Protein AF-A0A8S0G1V4-F1 (afdb_monomer)

Mean predicted aligned error: 4.21 Å

Sequence (159 aa):
MNEDEAEALTGESDPLLASDKALDWVDLVLCTAGPIGLYMAGFTEDEAKRKTQHPLLPGAIAEFNQYEFSRAMRHKDCQNPLRVYSHIAPYMGGPEKIMNTNGAGDGALAALLHDITANSYHRSNVPNSSKHKFTWLTYSSLAQVCKYANRVSYQVRPA

pLDDT: mean 92.32, std 10.74, range [52.12, 98.75]

Organism: Escherichia coli (NCBI:txid562)

InterPro domains:
  IPR002173 Carbohydrate/purine kinase, PfkB, conserved site [PS00584] (100-113)
  IPR029056 Ribokinase-like [G3DSA:3.40.1190.20] (1-157)
  IPR029056 Ribokinase-like [SSF53613] (1-155)

Structure (mmCIF, N/CA/C/O backbone):
data_AF-A0A8S0G1V4-F1
#
_entry.id   AF-A0A8S0G1V4-F1
#
loop_
_atom_site.group_PDB
_atom_site.id
_atom_site.type_symbol
_atom_site.label_atom_id
_atom_site.label_alt_id
_atom_site.label_comp_id
_atom_site.label_asym_id
_atom_site.label_entity_id
_atom_site.label_seq_id
_atom_site.pdbx_PDB_ins_code
_atom_site.Cartn_x
_atom_site.Cartn_y
_atom_site.Cartn_z
_atom_site.occupancy
_atom_site.B_iso_or_equiv
_atom_site.auth_seq_id
_atom_site.auth_comp_id
_atom_site.auth_asym_id
_atom_site.auth_atom_id
_atom_site.pdbx_PDB_model_num
ATOM 1 N N . MET A 1 1 ? 6.486 -6.333 -3.379 1.00 92.69 1 MET A N 1
ATOM 2 C CA . MET A 1 1 ? 6.636 -6.978 -4.695 1.00 92.69 1 MET A CA 1
ATOM 3 C C . MET A 1 1 ? 6.843 -5.906 -5.746 1.00 92.69 1 MET A C 1
ATOM 5 O O . MET A 1 1 ? 6.418 -4.773 -5.513 1.00 92.69 1 MET A O 1
ATOM 9 N N . ASN A 1 2 ? 7.514 -6.229 -6.843 1.00 94.44 2 ASN A N 1
ATOM 10 C CA . ASN A 1 2 ? 7.461 -5.427 -8.066 1.00 94.44 2 ASN A CA 1
ATOM 11 C C . ASN A 1 2 ? 6.301 -5.884 -8.973 1.00 94.44 2 ASN A C 1
ATOM 13 O O . ASN A 1 2 ? 5.578 -6.814 -8.620 1.00 94.44 2 ASN A O 1
ATOM 17 N N . GLU A 1 3 ? 6.094 -5.202 -10.095 1.00 94.06 3 GLU A N 1
ATOM 18 C CA . GLU A 1 3 ? 5.023 -5.480 -11.054 1.00 94.06 3 GLU A CA 1
ATOM 19 C C . GLU A 1 3 ? 5.093 -6.898 -11.649 1.00 94.06 3 GLU A C 1
ATOM 21 O O . GLU A 1 3 ? 4.069 -7.575 -11.703 1.00 94.06 3 GLU A O 1
ATOM 26 N N . ASP A 1 4 ? 6.289 -7.385 -11.988 1.00 95.38 4 ASP A N 1
ATOM 27 C CA . ASP A 1 4 ? 6.494 -8.716 -12.575 1.00 95.38 4 ASP A CA 1
ATOM 28 C C . ASP A 1 4 ? 6.192 -9.826 -11.554 1.00 95.38 4 ASP A C 1
ATOM 30 O O . ASP A 1 4 ? 5.546 -10.830 -11.854 1.00 95.38 4 ASP A O 1
ATOM 34 N N . GLU A 1 5 ? 6.638 -9.637 -10.309 1.00 96.75 5 GLU A N 1
ATOM 35 C CA . GLU A 1 5 ? 6.325 -10.518 -9.182 1.00 96.75 5 GLU A CA 1
ATOM 36 C C . GLU A 1 5 ? 4.824 -10.510 -8.873 1.00 96.75 5 GLU A C 1
ATOM 38 O O . GLU A 1 5 ? 4.255 -11.554 -8.548 1.00 96.75 5 GLU A O 1
ATOM 43 N N . ALA A 1 6 ? 4.183 -9.342 -8.964 1.00 97.12 6 ALA A N 1
ATOM 44 C CA . ALA A 1 6 ? 2.756 -9.191 -8.721 1.00 97.12 6 ALA A CA 1
ATOM 45 C C . ALA A 1 6 ? 1.934 -9.916 -9.792 1.00 97.12 6 ALA A C 1
ATOM 47 O O . ALA A 1 6 ? 1.014 -10.658 -9.443 1.00 97.12 6 ALA A O 1
ATOM 48 N N . GLU A 1 7 ? 2.292 -9.773 -11.069 1.00 98.00 7 GLU A N 1
ATOM 49 C CA . GLU A 1 7 ? 1.666 -10.504 -12.172 1.00 98.00 7 GLU A CA 1
ATOM 50 C C . GLU A 1 7 ? 1.890 -12.011 -12.031 1.00 98.00 7 GLU A C 1
ATOM 52 O O . GLU A 1 7 ? 0.937 -12.782 -12.106 1.00 98.00 7 GLU A O 1
ATOM 57 N N . ALA A 1 8 ? 3.114 -12.452 -11.730 1.00 98.19 8 ALA A N 1
ATOM 58 C CA . ALA A 1 8 ? 3.400 -13.871 -11.534 1.00 98.19 8 ALA A CA 1
ATOM 59 C C . ALA A 1 8 ? 2.600 -14.484 -10.368 1.00 98.19 8 ALA A C 1
ATOM 61 O O . ALA A 1 8 ? 2.183 -15.641 -10.442 1.00 98.19 8 ALA A O 1
ATOM 62 N N . LEU A 1 9 ? 2.376 -13.719 -9.293 1.00 97.69 9 LEU A N 1
ATOM 63 C CA . LEU A 1 9 ? 1.622 -14.163 -8.119 1.00 97.69 9 LEU A CA 1
ATOM 64 C C . LEU A 1 9 ? 0.106 -14.170 -8.356 1.00 97.69 9 LEU A C 1
ATOM 66 O O . LEU A 1 9 ? -0.597 -15.059 -7.879 1.00 97.69 9 LEU A O 1
ATOM 70 N N . THR A 1 10 ? -0.409 -13.149 -9.039 1.00 98.19 10 THR A N 1
ATOM 71 C CA . THR A 1 10 ? -1.848 -12.854 -9.088 1.00 98.19 10 THR A CA 1
ATOM 72 C C . THR A 1 10 ? -2.478 -13.202 -10.435 1.00 98.19 10 THR A C 1
ATOM 74 O O . THR A 1 10 ? -3.683 -13.431 -10.498 1.00 98.19 10 THR A O 1
ATOM 77 N N . GLY A 1 11 ? -1.693 -13.273 -11.508 1.00 98.19 11 GLY A N 1
ATOM 78 C CA . GLY A 1 11 ? -2.158 -13.349 -12.894 1.00 98.19 11 GLY A CA 1
ATOM 79 C C . GLY A 1 11 ? -2.682 -12.023 -13.459 1.00 98.19 11 GLY A C 1
ATOM 80 O O . GLY A 1 11 ? -3.205 -12.026 -14.569 1.00 98.19 11 GLY A O 1
ATOM 81 N N . GLU A 1 12 ? -2.583 -10.917 -12.715 1.00 98.19 12 GLU A N 1
ATOM 82 C CA . GLU A 1 12 ? -3.025 -9.587 -13.148 1.00 98.19 12 GLU A CA 1
ATOM 83 C C . GLU A 1 12 ? -1.821 -8.741 -13.576 1.00 98.19 12 GLU A C 1
ATOM 85 O O . GLU A 1 12 ? -0.910 -8.512 -12.783 1.00 98.19 12 GLU A O 1
ATOM 90 N N . SER A 1 13 ? -1.830 -8.230 -14.809 1.00 96.88 13 SER A N 1
ATOM 91 C CA . SER A 1 13 ? -0.747 -7.379 -15.326 1.00 96.88 13 SER A CA 1
ATOM 92 C C . SER A 1 13 ? -0.863 -5.913 -14.885 1.00 96.88 13 SER A C 1
ATOM 94 O O . SER A 1 13 ? 0.105 -5.160 -14.942 1.00 96.88 13 SER A O 1
ATOM 96 N N . ASP A 1 14 ? -2.061 -5.464 -14.492 1.00 97.19 14 ASP A N 1
ATOM 97 C CA . ASP A 1 14 ? -2.262 -4.120 -13.944 1.00 97.19 14 ASP A CA 1
ATOM 98 C C . ASP A 1 14 ? -1.839 -4.103 -12.459 1.00 97.19 14 ASP A C 1
ATOM 100 O O . ASP A 1 14 ? -2.418 -4.847 -11.661 1.00 97.19 14 ASP A O 1
ATOM 104 N N . PRO A 1 15 ? -0.874 -3.258 -12.039 1.00 96.94 15 PRO A N 1
ATOM 105 C CA . PRO A 1 15 ? -0.369 -3.267 -10.664 1.00 96.94 15 PRO A CA 1
ATOM 106 C C . PRO A 1 15 ? -1.424 -2.969 -9.593 1.00 96.94 15 PRO A C 1
ATOM 108 O O . PRO A 1 15 ? -1.284 -3.420 -8.452 1.00 96.94 15 PRO A O 1
ATOM 111 N N . LEU A 1 16 ? -2.472 -2.207 -9.925 1.00 97.69 16 LEU A N 1
ATOM 112 C CA . LEU A 1 16 ? -3.574 -1.919 -9.010 1.00 97.69 16 LEU A CA 1
ATOM 113 C C . LEU A 1 16 ? -4.469 -3.153 -8.847 1.00 97.69 16 LEU A C 1
ATOM 115 O O . LEU A 1 16 ? -4.794 -3.493 -7.710 1.00 97.69 16 LEU A O 1
ATOM 119 N N . LEU A 1 17 ? -4.803 -3.855 -9.937 1.00 98.44 17 LEU A N 1
ATOM 120 C CA . LEU A 1 17 ? -5.549 -5.122 -9.870 1.00 98.44 17 LEU A CA 1
ATOM 121 C C . LEU A 1 17 ? -4.750 -6.225 -9.171 1.00 98.44 17 LEU A C 1
ATOM 123 O O . LEU A 1 17 ? -5.289 -6.933 -8.322 1.00 98.44 17 LEU A O 1
ATOM 127 N N . ALA A 1 18 ? -3.453 -6.332 -9.460 1.00 98.38 18 ALA A N 1
ATOM 128 C CA . ALA A 1 18 ? -2.570 -7.277 -8.789 1.00 98.38 18 ALA A CA 1
ATOM 129 C C . ALA A 1 18 ? -2.496 -6.992 -7.280 1.00 98.38 18 ALA A C 1
ATOM 131 O O . ALA A 1 18 ? -2.578 -7.904 -6.456 1.00 98.38 18 ALA A O 1
ATOM 132 N N . SER A 1 19 ? -2.401 -5.713 -6.899 1.00 98.31 19 SER A N 1
ATOM 133 C CA . SER A 1 19 ? -2.405 -5.306 -5.491 1.00 98.31 19 SER A CA 1
ATOM 134 C C . SER A 1 19 ? -3.741 -5.586 -4.801 1.00 98.31 19 SER A C 1
ATOM 136 O O . SER A 1 19 ? -3.738 -6.011 -3.649 1.00 98.31 19 SER A O 1
ATOM 138 N N . ASP A 1 20 ? -4.867 -5.366 -5.483 1.00 98.56 20 ASP A N 1
ATOM 139 C CA . ASP A 1 20 ? -6.201 -5.693 -4.972 1.00 98.56 20 ASP A CA 1
ATOM 140 C C . ASP A 1 20 ? -6.369 -7.198 -4.741 1.00 98.56 20 ASP A C 1
ATOM 142 O O . ASP A 1 20 ? -6.744 -7.619 -3.648 1.00 98.56 20 ASP A O 1
ATOM 146 N N . LYS A 1 21 ? -6.001 -8.021 -5.726 1.00 98.62 21 LYS A N 1
ATOM 147 C CA . LYS A 1 21 ? -6.051 -9.482 -5.614 1.00 98.62 21 LYS A CA 1
ATOM 148 C C . LYS A 1 21 ? -5.135 -10.009 -4.514 1.00 98.62 21 LYS A C 1
ATOM 150 O O . LYS A 1 21 ? -5.508 -10.913 -3.775 1.00 98.62 21 LYS A O 1
ATOM 155 N N . ALA A 1 22 ? -3.962 -9.401 -4.336 1.00 98.50 22 ALA A N 1
ATOM 156 C CA . ALA A 1 22 ? -3.052 -9.772 -3.260 1.00 98.50 22 ALA A CA 1
ATOM 157 C C . ALA A 1 22 ? -3.652 -9.570 -1.852 1.00 98.50 22 ALA A C 1
ATOM 159 O O . ALA A 1 22 ? -3.267 -10.289 -0.925 1.00 98.50 22 ALA A O 1
ATOM 160 N N . LEU A 1 23 ? -4.626 -8.665 -1.681 1.00 98.50 23 LEU A N 1
ATOM 161 C CA . LEU A 1 23 ? -5.337 -8.490 -0.408 1.00 98.50 23 LEU A CA 1
ATOM 162 C C . LEU A 1 23 ? -6.200 -9.696 -0.005 1.00 98.50 23 LEU A C 1
ATOM 164 O O . LEU A 1 23 ? -6.630 -9.765 1.146 1.00 98.50 23 LEU A O 1
ATOM 168 N N . ASP A 1 24 ? -6.423 -10.665 -0.896 1.00 98.06 24 ASP A N 1
ATOM 169 C CA . ASP A 1 24 ? -7.041 -11.947 -0.530 1.00 98.06 24 ASP A CA 1
ATOM 170 C C . ASP A 1 24 ? -6.131 -12.790 0.385 1.00 98.06 24 ASP A C 1
ATOM 172 O O . ASP A 1 24 ? -6.608 -13.685 1.085 1.00 98.06 24 ASP A O 1
ATOM 176 N N . TRP A 1 25 ? -4.822 -12.502 0.409 1.00 98.06 25 TRP A N 1
ATOM 177 C CA . TRP A 1 25 ? -3.827 -13.258 1.178 1.00 98.06 25 TRP A CA 1
ATOM 178 C C . TRP A 1 25 ? -3.120 -12.441 2.260 1.00 98.06 25 TRP A C 1
ATOM 180 O O . TRP A 1 25 ? -2.617 -13.023 3.224 1.00 98.06 25 TRP A O 1
ATOM 190 N N . VAL A 1 26 ? -3.045 -11.115 2.114 1.00 98.12 26 VAL A N 1
ATOM 191 C CA . VAL A 1 26 ? -2.303 -10.236 3.031 1.00 98.12 26 VAL A CA 1
ATOM 192 C C . VAL A 1 26 ? -3.107 -9.007 3.450 1.00 98.12 26 VAL A C 1
ATOM 194 O O . VAL A 1 26 ? -4.021 -8.570 2.765 1.00 98.12 26 VAL A O 1
ATOM 197 N N . ASP A 1 27 ? -2.723 -8.398 4.572 1.00 98.25 27 ASP A N 1
ATOM 198 C CA . ASP A 1 27 ? -3.407 -7.217 5.122 1.00 98.25 27 ASP A CA 1
ATOM 199 C C . ASP A 1 27 ? -2.956 -5.878 4.498 1.00 98.25 27 ASP A C 1
ATOM 201 O O . ASP A 1 27 ? -3.635 -4.855 4.626 1.00 98.25 27 ASP A O 1
ATOM 205 N N . LEU A 1 28 ? -1.765 -5.854 3.894 1.00 98.44 28 LEU A N 1
ATOM 206 C CA . LEU A 1 28 ? -1.139 -4.653 3.348 1.00 98.44 28 LEU A CA 1
ATOM 207 C C . LEU A 1 28 ? -0.173 -5.02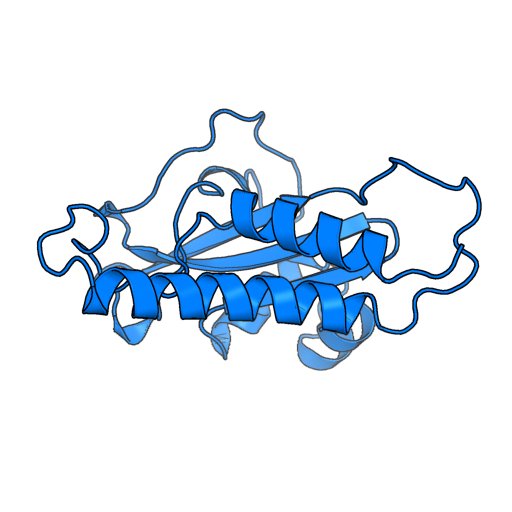6 2.225 1.00 98.44 28 LEU A C 1
ATOM 209 O O . LEU A 1 28 ? 0.676 -5.903 2.384 1.00 98.44 28 LEU A O 1
ATOM 213 N N . VAL A 1 29 ? -0.272 -4.303 1.119 1.00 98.44 29 VAL A N 1
ATOM 214 C CA . VAL A 1 29 ? 0.521 -4.491 -0.090 1.00 98.44 29 VAL A CA 1
ATOM 215 C C . VAL A 1 29 ? 1.340 -3.238 -0.368 1.00 98.44 29 VAL A C 1
ATOM 217 O O . VAL A 1 29 ? 0.844 -2.113 -0.288 1.00 98.44 29 VAL A O 1
ATOM 220 N N . LEU A 1 30 ? 2.600 -3.462 -0.734 1.00 97.81 30 LEU A N 1
ATOM 221 C CA . LEU A 1 30 ? 3.493 -2.485 -1.342 1.00 97.81 30 LEU A CA 1
ATOM 222 C C . LEU A 1 30 ? 3.931 -3.041 -2.701 1.00 97.81 30 LEU A C 1
ATOM 224 O O . LEU A 1 30 ? 4.685 -4.022 -2.750 1.00 97.81 30 LEU A O 1
ATOM 228 N N . CYS A 1 31 ? 3.446 -2.426 -3.778 1.00 97.06 31 CYS A N 1
ATOM 229 C CA . CYS A 1 31 ? 3.792 -2.792 -5.145 1.00 97.06 31 CYS A CA 1
ATOM 230 C C . CYS A 1 31 ? 4.594 -1.661 -5.792 1.00 97.06 31 CYS A C 1
ATOM 232 O O . CYS A 1 31 ? 4.074 -0.568 -6.021 1.00 97.06 31 CYS A O 1
ATOM 234 N N . THR A 1 32 ? 5.871 -1.901 -6.073 1.00 93.44 32 THR A N 1
ATOM 235 C CA . THR A 1 32 ? 6.656 -1.004 -6.930 1.00 93.44 32 THR A CA 1
ATOM 236 C C . THR A 1 32 ? 6.324 -1.314 -8.384 1.00 93.44 32 THR A C 1
ATOM 238 O O . THR A 1 32 ? 6.188 -2.481 -8.715 1.00 93.44 32 THR A O 1
ATOM 241 N N . ALA A 1 33 ? 6.167 -0.293 -9.221 1.00 91.31 33 ALA A N 1
ATOM 242 C CA . ALA A 1 33 ? 5.801 -0.426 -10.629 1.00 91.31 33 ALA A CA 1
ATOM 243 C C . ALA A 1 33 ? 6.709 0.475 -11.479 1.00 91.31 33 ALA A C 1
ATOM 245 O O . ALA A 1 33 ? 6.248 1.470 -12.035 1.00 91.31 33 ALA A O 1
ATOM 246 N N . GLY A 1 34 ? 8.017 0.203 -11.459 1.00 82.81 34 GLY A N 1
ATOM 247 C CA . GLY A 1 34 ? 9.090 0.973 -12.108 1.00 82.81 34 GLY A CA 1
ATOM 248 C C . GLY A 1 34 ? 8.756 2.438 -12.479 1.00 82.81 34 GLY A C 1
ATOM 249 O O . GLY A 1 34 ? 8.762 3.310 -11.600 1.00 82.81 34 GLY A O 1
ATOM 250 N N . PRO A 1 35 ? 8.494 2.742 -13.768 1.00 80.75 35 PRO A N 1
ATOM 251 C CA . PRO A 1 35 ? 8.200 4.091 -14.269 1.00 80.75 35 PRO A CA 1
ATOM 252 C C . PRO A 1 35 ? 6.778 4.597 -13.963 1.00 80.75 35 PRO A C 1
ATOM 254 O O . PRO A 1 35 ? 6.517 5.792 -14.080 1.00 80.75 35 PRO A O 1
ATOM 257 N N . ILE A 1 36 ? 5.856 3.719 -13.569 1.00 87.38 36 ILE A N 1
ATOM 258 C CA . ILE A 1 36 ? 4.493 4.066 -13.139 1.00 87.38 36 ILE A CA 1
ATOM 259 C C . ILE A 1 36 ? 4.506 4.548 -11.681 1.00 87.38 36 ILE A C 1
ATOM 261 O O . ILE A 1 36 ? 3.665 5.353 -11.277 1.00 87.38 36 ILE A O 1
ATOM 265 N N . GLY A 1 37 ? 5.502 4.126 -10.901 1.00 91.06 37 GLY A N 1
ATOM 266 C CA . GLY A 1 37 ? 5.735 4.576 -9.536 1.00 91.06 37 GLY A CA 1
ATOM 267 C C . GLY A 1 37 ? 5.452 3.481 -8.524 1.00 91.06 37 GLY A C 1
ATOM 268 O O . GLY A 1 37 ? 6.101 2.438 -8.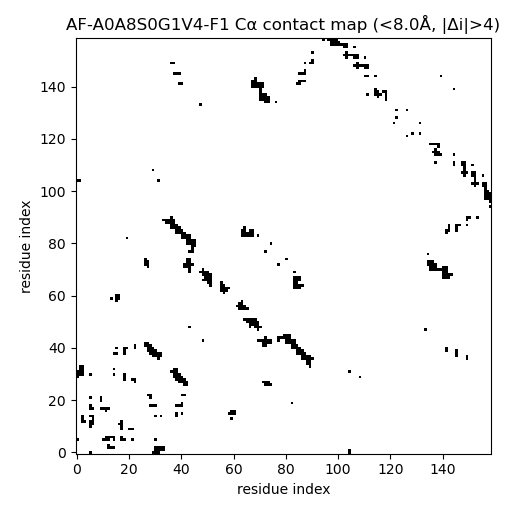542 1.00 91.06 37 GLY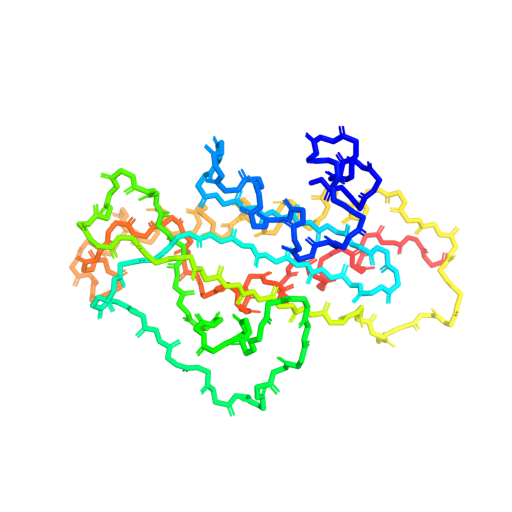 A O 1
ATOM 269 N N . LEU A 1 38 ? 4.546 3.743 -7.586 1.00 93.88 38 LEU A N 1
ATOM 270 C CA . LEU A 1 38 ? 4.299 2.857 -6.454 1.00 93.88 38 LEU A CA 1
ATOM 271 C C . LEU A 1 38 ? 2.816 2.839 -6.097 1.00 93.88 38 LEU A C 1
ATOM 273 O O . LEU A 1 38 ? 2.182 3.891 -6.004 1.00 93.88 38 LEU A O 1
ATOM 277 N N . TYR A 1 39 ? 2.300 1.638 -5.859 1.00 97.19 39 TYR A N 1
ATOM 278 C CA . TYR A 1 39 ? 0.956 1.387 -5.364 1.00 97.19 39 TYR A CA 1
ATOM 279 C C . TYR A 1 39 ? 1.008 0.818 -3.950 1.00 97.19 39 TYR A C 1
ATOM 281 O O . TYR A 1 39 ? 1.871 0.007 -3.600 1.00 97.19 39 TYR A O 1
ATOM 289 N N . MET A 1 40 ? 0.047 1.235 -3.136 1.00 98.19 40 MET A N 1
ATOM 290 C CA . MET A 1 40 ? -0.281 0.576 -1.882 1.00 98.19 40 MET A CA 1
ATOM 291 C C . MET A 1 40 ? -1.750 0.196 -1.880 1.00 98.19 40 MET A C 1
ATOM 293 O O . MET A 1 40 ? -2.595 0.986 -2.297 1.00 98.19 40 MET A O 1
ATOM 297 N N . ALA A 1 41 ? -2.036 -0.984 -1.346 1.00 98.62 41 ALA A N 1
ATOM 298 C CA . ALA A 1 41 ? -3.385 -1.462 -1.088 1.00 98.62 41 ALA A CA 1
ATOM 299 C C . ALA A 1 41 ? -3.433 -2.029 0.331 1.00 98.62 41 ALA A C 1
ATOM 301 O O . ALA A 1 41 ? -2.458 -2.616 0.792 1.00 98.62 41 ALA A O 1
ATOM 302 N N . GLY A 1 42 ? -4.528 -1.842 1.051 1.00 98.50 42 GLY A N 1
ATOM 303 C CA . GLY A 1 42 ? -4.683 -2.374 2.404 1.00 98.50 42 GLY A CA 1
ATOM 304 C C . GLY A 1 42 ? -6.116 -2.264 2.887 1.00 98.50 42 GLY A C 1
ATOM 305 O O . GLY A 1 42 ? -6.986 -1.798 2.155 1.00 98.50 42 GLY A O 1
ATOM 306 N N . PHE A 1 43 ? -6.355 -2.648 4.137 1.00 98.75 43 PHE A N 1
ATOM 307 C CA . PHE A 1 43 ? -7.674 -2.521 4.753 1.00 98.75 43 PHE A CA 1
ATOM 308 C C . PHE A 1 43 ? -7.770 -1.314 5.687 1.00 98.75 43 PHE A C 1
AT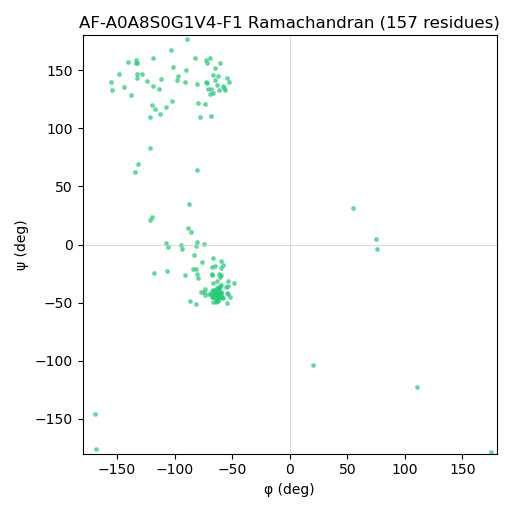OM 310 O O . PHE A 1 43 ? -6.786 -0.885 6.289 1.00 98.75 43 PHE A O 1
ATOM 317 N N . THR A 1 44 ? -8.972 -0.771 5.847 1.00 98.31 44 THR A N 1
ATOM 318 C CA . THR A 1 44 ? -9.317 0.187 6.901 1.00 98.31 44 THR A CA 1
ATOM 319 C C . THR A 1 44 ? -10.716 -0.115 7.434 1.00 98.31 44 THR A C 1
ATOM 321 O O . THR A 1 44 ? -11.516 -0.731 6.738 1.00 98.31 44 THR A O 1
ATOM 324 N N . GLU A 1 45 ? -11.022 0.308 8.658 1.00 97.94 45 GLU A N 1
ATOM 325 C CA . GLU A 1 45 ? -12.390 0.243 9.186 1.00 97.94 45 GLU A CA 1
ATOM 326 C C . GLU A 1 45 ? -13.278 1.290 8.500 1.00 97.94 45 GLU A C 1
ATOM 328 O O . GLU A 1 45 ? -12.854 2.438 8.332 1.00 97.94 45 GLU A O 1
ATOM 333 N N . ASP A 1 46 ? -14.516 0.928 8.159 1.00 97.75 46 ASP A N 1
ATOM 334 C CA . ASP A 1 46 ? -15.466 1.824 7.490 1.00 97.75 46 ASP A CA 1
ATOM 335 C C . ASP A 1 46 ? -15.663 3.149 8.252 1.00 97.75 46 ASP A C 1
ATOM 337 O O . ASP A 1 46 ? -15.632 4.225 7.653 1.00 97.75 46 ASP A O 1
ATOM 341 N N . GLU A 1 47 ? -15.758 3.093 9.583 1.00 97.25 47 GLU A N 1
ATOM 342 C CA . GLU A 1 47 ? -15.886 4.276 10.447 1.00 97.25 47 GLU A CA 1
ATOM 343 C C . GLU A 1 47 ? -14.617 5.154 10.454 1.00 97.25 47 GLU A C 1
ATOM 345 O O . GLU A 1 47 ? -14.675 6.365 10.676 1.00 97.25 47 GLU A O 1
ATOM 350 N N . ALA A 1 48 ? -13.451 4.561 10.186 1.00 96.50 48 ALA A N 1
ATOM 351 C CA . ALA A 1 48 ? -12.160 5.244 10.203 1.00 96.50 48 ALA A CA 1
ATOM 352 C C . ALA A 1 48 ? -11.727 5.782 8.827 1.00 96.50 48 ALA A C 1
ATOM 354 O O . ALA A 1 48 ? -10.678 6.439 8.737 1.00 96.50 48 ALA A O 1
ATOM 355 N N . LYS A 1 49 ? -12.495 5.515 7.760 1.00 97.62 49 LYS A N 1
ATOM 356 C CA . LYS A 1 49 ? -12.133 5.906 6.392 1.00 97.62 49 LYS A CA 1
ATOM 357 C C . LYS A 1 49 ? -12.051 7.423 6.251 1.00 97.62 49 LYS A C 1
ATOM 359 O O . LYS A 1 49 ? -12.900 8.178 6.725 1.00 97.62 49 LYS A O 1
ATOM 364 N N . ARG A 1 50 ? -11.018 7.899 5.560 1.00 98.12 50 ARG A N 1
ATOM 365 C CA . ARG A 1 50 ? -10.796 9.330 5.316 1.00 98.12 50 ARG A CA 1
ATOM 366 C C . ARG A 1 50 ? -10.787 9.597 3.826 1.00 98.12 50 ARG A C 1
ATOM 368 O O . ARG A 1 50 ? -9.949 9.049 3.115 1.00 98.12 50 ARG A O 1
ATOM 375 N N . LYS A 1 51 ? -11.712 10.450 3.376 1.00 98.06 51 LYS A N 1
ATOM 376 C CA . LYS A 1 51 ? -11.809 10.853 1.972 1.00 98.06 51 LYS A CA 1
ATOM 377 C C . LYS A 1 51 ? -10.579 11.646 1.546 1.00 98.06 51 LYS A C 1
ATOM 379 O O . LYS A 1 51 ? -10.082 12.478 2.311 1.00 98.06 51 LYS A O 1
ATOM 384 N N . THR A 1 52 ? -10.126 11.402 0.324 1.00 97.75 52 THR A N 1
ATOM 385 C CA . THR A 1 52 ? -9.108 12.224 -0.317 1.00 97.75 52 THR A CA 1
ATOM 386 C C . THR A 1 52 ? -9.619 13.644 -0.557 1.00 97.75 52 THR A C 1
ATOM 388 O O . THR A 1 52 ? -10.818 13.887 -0.697 1.00 97.75 52 THR A O 1
ATOM 391 N N . GLN A 1 53 ? -8.683 14.588 -0.571 1.00 96.19 53 GLN A N 1
ATOM 392 C CA . GLN A 1 53 ? -8.892 15.958 -1.052 1.00 96.19 53 GLN A CA 1
ATOM 393 C C . GLN A 1 53 ? -8.218 16.163 -2.418 1.00 96.19 53 GLN A C 1
ATOM 395 O O . GLN A 1 53 ? -8.273 17.255 -2.979 1.00 96.19 53 GLN A O 1
ATOM 400 N N . HIS A 1 54 ? -7.541 15.134 -2.933 1.00 94.88 54 HIS A N 1
ATOM 401 C CA . HIS A 1 54 ? -6.950 15.129 -4.262 1.00 94.88 54 HIS A CA 1
ATOM 402 C C . HIS A 1 54 ? -8.008 14.785 -5.318 1.00 94.88 54 HIS A C 1
ATOM 404 O O . HIS A 1 54 ? -9.053 14.221 -4.983 1.00 94.88 54 HIS A O 1
ATOM 410 N N . PRO A 1 55 ? -7.762 15.120 -6.597 1.00 96.81 55 PRO A N 1
ATOM 411 C CA . PRO A 1 55 ? -8.592 14.629 -7.688 1.00 96.81 55 PRO A CA 1
ATOM 412 C C . PRO A 1 55 ? -8.712 13.102 -7.642 1.00 96.81 55 PRO A C 1
ATOM 414 O O . PRO A 1 55 ? -7.734 12.405 -7.355 1.00 96.81 55 PRO A O 1
ATOM 417 N N . LEU A 1 56 ? -9.910 12.590 -7.924 1.00 97.38 56 LEU A N 1
ATOM 418 C CA . LEU A 1 56 ? -10.117 11.153 -8.062 1.00 97.38 56 LEU A CA 1
ATOM 419 C C . LEU A 1 56 ? -9.408 10.675 -9.327 1.00 97.38 56 LEU A C 1
ATOM 421 O O . LEU A 1 56 ? -9.544 11.274 -10.396 1.00 97.38 56 LEU A O 1
ATOM 425 N N . LEU A 1 57 ? -8.607 9.630 -9.176 1.00 93.38 57 LEU A N 1
ATOM 426 C CA . LEU A 1 57 ? -7.776 9.098 -10.240 1.00 93.38 57 LEU A CA 1
ATOM 427 C C . LEU A 1 57 ? -8.540 8.014 -11.013 1.00 93.38 57 LEU A C 1
ATOM 429 O O . LEU A 1 57 ? -9.236 7.196 -10.401 1.00 93.38 57 LEU A O 1
ATOM 433 N N . PRO A 1 58 ? -8.413 7.981 -12.352 1.00 93.31 58 PRO A N 1
ATOM 434 C CA . PRO A 1 58 ? -8.886 6.855 -13.141 1.00 93.31 58 PRO A CA 1
ATOM 435 C C . PRO A 1 58 ? -7.960 5.647 -12.939 1.00 93.31 58 PRO A C 1
ATOM 437 O O . PRO A 1 58 ? -6.792 5.793 -12.582 1.00 93.31 58 PRO A O 1
ATOM 440 N N . GLY A 1 59 ? -8.465 4.453 -13.221 1.00 91.19 59 GLY A N 1
ATOM 441 C CA . GLY A 1 59 ? -7.693 3.217 -13.162 1.00 91.19 59 GLY A CA 1
ATOM 442 C C . GLY A 1 59 ? -8.583 2.007 -13.407 1.00 91.19 59 GLY A C 1
ATOM 443 O O . GLY A 1 59 ? -9.786 2.155 -13.626 1.00 91.19 59 GLY A O 1
ATOM 444 N N . ALA A 1 60 ? -7.996 0.812 -13.339 1.00 96.06 60 ALA A N 1
ATOM 445 C CA . ALA A 1 60 ? -8.742 -0.441 -13.434 1.00 96.06 60 ALA A CA 1
ATOM 446 C C . ALA A 1 60 ? -9.800 -0.588 -12.319 1.00 96.06 60 ALA A C 1
ATOM 448 O O . ALA A 1 60 ? -10.837 -1.214 -12.520 1.00 96.06 60 ALA A O 1
ATOM 449 N N . ILE A 1 61 ? -9.569 0.063 -11.174 1.00 97.38 61 ILE A N 1
ATOM 450 C CA . ILE A 1 61 ? -10.565 0.302 -10.128 1.00 97.38 61 ILE A CA 1
ATOM 451 C C . ILE A 1 61 ? -10.936 1.786 -10.178 1.00 97.38 61 ILE A C 1
ATOM 453 O O . ILE A 1 61 ? -10.081 2.656 -9.991 1.00 97.38 61 ILE A O 1
ATOM 457 N N . ALA A 1 62 ? -12.209 2.079 -10.444 1.00 96.56 62 ALA A N 1
ATOM 458 C CA . ALA A 1 62 ? -12.699 3.451 -10.516 1.00 96.56 62 ALA A CA 1
ATOM 459 C C . ALA A 1 62 ? -12.516 4.169 -9.171 1.00 96.56 62 ALA A C 1
ATOM 461 O O . ALA A 1 62 ? -12.858 3.623 -8.124 1.00 96.56 62 ALA A O 1
ATOM 462 N N . GLU A 1 63 ? -11.985 5.396 -9.212 1.00 97.00 63 GLU A N 1
ATOM 463 C CA . GLU A 1 63 ? -11.831 6.269 -8.039 1.00 97.00 63 GLU A CA 1
ATOM 464 C C . GLU A 1 63 ? -11.055 5.614 -6.877 1.00 97.00 63 GLU A C 1
ATOM 466 O O . GLU A 1 63 ? -11.290 5.922 -5.710 1.00 97.00 63 GLU A O 1
ATOM 471 N N . PHE A 1 64 ? -10.103 4.717 -7.169 1.00 97.94 64 PHE A N 1
ATOM 472 C CA . PHE A 1 64 ? -9.408 3.902 -6.159 1.00 97.94 64 PHE A CA 1
ATOM 473 C C . PHE A 1 64 ? -8.774 4.717 -5.018 1.00 97.94 64 PHE A C 1
ATOM 475 O O . PHE A 1 64 ? -8.703 4.259 -3.876 1.00 97.94 64 PHE A O 1
ATOM 482 N N . ASN A 1 65 ? -8.324 5.943 -5.299 1.00 98.19 65 ASN A N 1
ATOM 483 C CA . ASN A 1 65 ? -7.695 6.821 -4.316 1.00 98.19 65 ASN A CA 1
ATOM 484 C C . ASN A 1 65 ? -8.702 7.554 -3.413 1.00 98.19 65 ASN A C 1
ATOM 486 O O . ASN A 1 65 ? -8.284 8.321 -2.545 1.00 98.19 65 ASN A O 1
ATOM 490 N N . GLN A 1 66 ? -10.013 7.316 -3.557 1.00 98.44 66 GLN A N 1
ATOM 491 C CA . GLN A 1 66 ? -11.070 7.980 -2.786 1.00 98.44 66 GLN A CA 1
ATOM 492 C C . GLN A 1 66 ? -10.795 7.981 -1.278 1.00 98.44 66 GLN A C 1
ATOM 494 O O . GLN A 1 66 ? -11.137 8.949 -0.598 1.00 98.44 66 GLN A O 1
ATOM 499 N N . TYR A 1 67 ? -10.154 6.931 -0.757 1.00 98.69 67 TYR A N 1
ATOM 500 C CA . TYR A 1 67 ? -9.848 6.764 0.663 1.00 98.69 67 TYR A CA 1
ATOM 501 C C . TYR A 1 67 ? -8.348 6.644 0.973 1.00 98.69 67 TYR A C 1
ATOM 503 O O . TYR A 1 67 ? -7.985 6.125 2.030 1.00 98.69 67 TYR A O 1
ATOM 511 N N . GLU A 1 68 ? -7.467 7.152 0.104 1.00 98.38 68 GLU A N 1
ATOM 512 C CA . GLU A 1 68 ? -5.998 7.059 0.234 1.00 98.38 68 GLU A CA 1
ATOM 513 C C . GLU A 1 68 ? -5.434 7.704 1.517 1.00 98.38 68 GLU A C 1
ATOM 515 O O . GLU A 1 68 ? -4.328 7.400 1.979 1.00 98.38 68 GLU A O 1
ATOM 520 N N . PHE A 1 69 ? -6.208 8.599 2.137 1.00 98.38 69 PHE A N 1
ATOM 521 C CA . PHE A 1 69 ? -5.876 9.188 3.428 1.00 98.38 69 PHE A CA 1
ATOM 522 C C . PHE A 1 69 ? -6.230 8.288 4.608 1.00 98.38 69 PHE A C 1
ATOM 524 O O . PHE A 1 69 ? -5.919 8.636 5.742 1.00 98.38 69 PHE A O 1
ATOM 531 N N . SER A 1 70 ? -6.810 7.114 4.412 1.00 98.31 70 SER A N 1
ATOM 532 C CA . SER A 1 70 ? -7.043 6.151 5.491 1.00 98.31 70 SER A CA 1
ATOM 533 C C . SER A 1 70 ? -5.731 5.503 5.947 1.00 98.31 70 SER A C 1
ATOM 535 O O . SER A 1 70 ? -4.727 5.515 5.235 1.00 98.31 70 SER A O 1
ATOM 537 N N . ARG A 1 71 ? -5.703 5.004 7.185 1.00 98.06 71 ARG A N 1
ATOM 538 C CA . ARG A 1 71 ? -4.561 4.258 7.740 1.00 98.06 71 ARG A CA 1
ATOM 539 C C . ARG A 1 71 ? -4.846 2.768 7.606 1.00 98.06 71 ARG A C 1
ATOM 541 O O . ARG A 1 71 ? -5.989 2.361 7.828 1.00 98.06 71 ARG A O 1
ATOM 548 N N . ALA A 1 72 ? -3.818 1.986 7.289 1.00 98.00 72 ALA A N 1
ATOM 549 C CA . ALA A 1 72 ? -3.962 0.547 7.136 1.00 98.00 72 ALA A CA 1
ATOM 550 C C . ALA A 1 72 ? -4.291 -0.111 8.484 1.00 98.00 72 ALA A C 1
ATOM 552 O O . ALA A 1 72 ? -3.808 0.326 9.532 1.00 98.00 72 ALA A O 1
ATOM 553 N N . MET A 1 73 ? -5.085 -1.170 8.450 1.00 98.00 73 MET A N 1
ATOM 554 C CA . MET A 1 73 ? -5.451 -2.045 9.561 1.00 98.00 73 MET A CA 1
ATOM 555 C C . MET A 1 73 ? -5.296 -3.493 9.104 1.00 98.00 73 MET A C 1
ATOM 557 O O . MET A 1 73 ? -5.351 -3.773 7.909 1.00 98.00 73 MET A O 1
ATOM 561 N N . ARG A 1 74 ? -5.108 -4.416 10.050 1.00 97.94 74 ARG A N 1
ATOM 562 C CA . ARG A 1 74 ? -5.236 -5.841 9.729 1.00 97.94 74 ARG A CA 1
ATOM 563 C C . ARG A 1 74 ? -6.707 -6.158 9.527 1.00 97.94 74 ARG A C 1
ATOM 565 O O . ARG A 1 74 ? -7.525 -5.699 10.319 1.00 97.94 74 ARG A O 1
ATOM 572 N N . HIS A 1 75 ? -7.027 -6.988 8.545 1.00 98.12 75 HIS A N 1
ATOM 573 C CA . HIS A 1 75 ? -8.397 -7.376 8.235 1.00 98.12 75 HIS A CA 1
ATOM 574 C C . HIS A 1 75 ? -9.119 -7.927 9.471 1.00 98.12 75 HIS A C 1
ATOM 576 O O . HIS A 1 75 ? -10.246 -7.548 9.768 1.00 98.12 75 HIS A O 1
ATOM 582 N N . LYS A 1 76 ? -8.435 -8.769 10.258 1.00 97.69 76 LYS A N 1
ATOM 583 C CA . LYS A 1 76 ? -8.980 -9.354 11.497 1.00 97.69 76 LYS A CA 1
ATOM 584 C C . LYS A 1 76 ? -9.272 -8.350 12.621 1.00 97.69 76 LYS A C 1
ATOM 586 O O . LYS A 1 76 ? -9.959 -8.707 13.571 1.00 97.69 76 LYS A O 1
ATOM 591 N N . ASP A 1 77 ? -8.695 -7.150 12.553 1.00 96.75 77 ASP A N 1
ATOM 592 C CA . ASP A 1 77 ? -8.909 -6.087 13.540 1.00 96.75 77 ASP A CA 1
ATOM 593 C C . ASP A 1 77 ? -10.034 -5.122 13.098 1.00 96.75 77 ASP A C 1
ATOM 595 O O . ASP A 1 77 ? -10.337 -4.170 13.819 1.00 96.75 77 ASP A O 1
ATOM 599 N N . CYS A 1 78 ? -10.640 -5.344 11.924 1.00 97.31 78 CYS A N 1
ATOM 600 C CA . CYS A 1 78 ? -11.788 -4.597 11.412 1.00 97.31 78 CYS A CA 1
ATOM 601 C C . CYS A 1 78 ? -13.104 -5.335 11.705 1.00 97.31 78 CYS A C 1
ATOM 603 O O . CYS A 1 78 ? -13.177 -6.561 11.632 1.00 97.31 78 CYS A O 1
ATOM 605 N N . GLN A 1 79 ? -14.159 -4.571 11.981 1.00 97.44 79 GLN A N 1
ATOM 606 C CA . GLN A 1 79 ? -15.544 -5.038 11.982 1.00 97.44 79 GLN A CA 1
ATOM 607 C C . GLN A 1 79 ? -16.141 -4.951 10.575 1.00 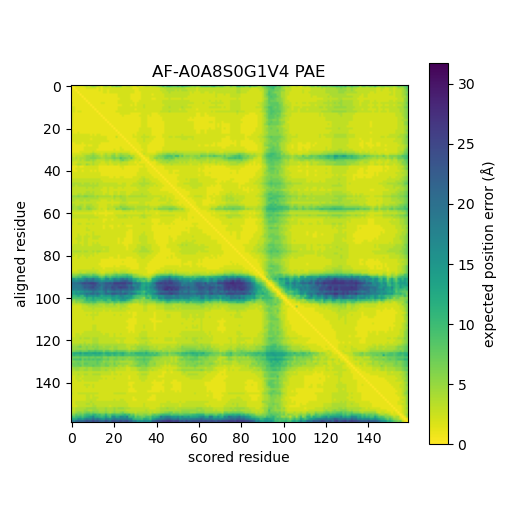97.44 79 GLN A C 1
ATOM 609 O O . GLN A 1 79 ? -16.698 -5.935 10.096 1.00 97.44 79 GLN A O 1
ATOM 614 N N . ASN A 1 80 ? -15.980 -3.807 9.900 1.00 97.94 80 ASN A N 1
ATOM 615 C CA . ASN A 1 80 ? -16.393 -3.610 8.510 1.00 97.94 80 ASN A CA 1
ATOM 616 C C . ASN A 1 80 ? -15.162 -3.224 7.675 1.00 97.94 80 ASN A C 1
ATOM 618 O O . ASN A 1 80 ? -14.891 -2.035 7.473 1.00 97.94 80 ASN A O 1
ATOM 622 N N . PRO A 1 81 ? -14.361 -4.212 7.231 1.00 97.94 81 PRO A N 1
ATOM 623 C CA . PRO A 1 81 ? -13.150 -3.946 6.470 1.00 97.94 81 PRO A CA 1
ATOM 624 C C . PRO A 1 81 ? -13.485 -3.350 5.100 1.00 97.94 81 PRO A C 1
ATOM 626 O O . PRO A 1 81 ? -14.274 -3.901 4.334 1.00 97.94 81 PRO A O 1
ATOM 629 N N . LEU A 1 82 ? -12.820 -2.250 4.763 1.00 98.19 82 LEU A N 1
ATOM 630 C CA . LEU A 1 82 ? -12.808 -1.657 3.433 1.00 98.19 82 LEU A CA 1
ATOM 631 C C . LEU A 1 82 ? -11.415 -1.747 2.833 1.00 98.19 82 LEU A C 1
ATOM 633 O O . LEU A 1 82 ? -10.439 -1.355 3.477 1.00 98.19 82 LEU A O 1
ATOM 637 N N . ARG A 1 83 ? -11.327 -2.175 1.574 1.00 98.62 83 ARG A N 1
ATOM 638 C CA . ARG A 1 83 ? -10.094 -2.037 0.797 1.00 98.62 83 ARG A CA 1
ATOM 639 C C . ARG A 1 83 ? -9.867 -0.568 0.454 1.00 98.62 83 ARG A C 1
ATOM 641 O O . ARG A 1 83 ? -10.784 0.136 0.033 1.00 98.62 83 ARG A O 1
ATOM 648 N N . VAL A 1 84 ? -8.644 -0.105 0.655 1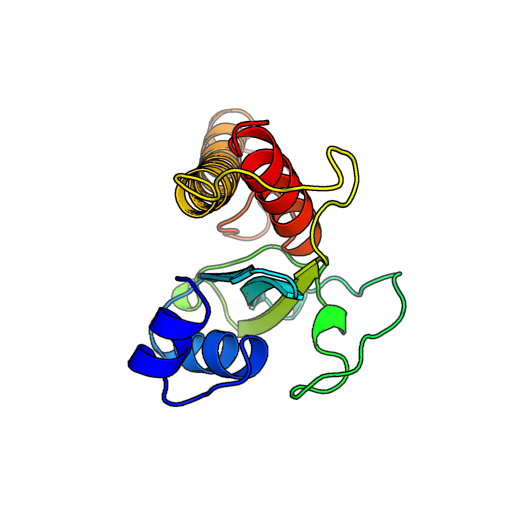.00 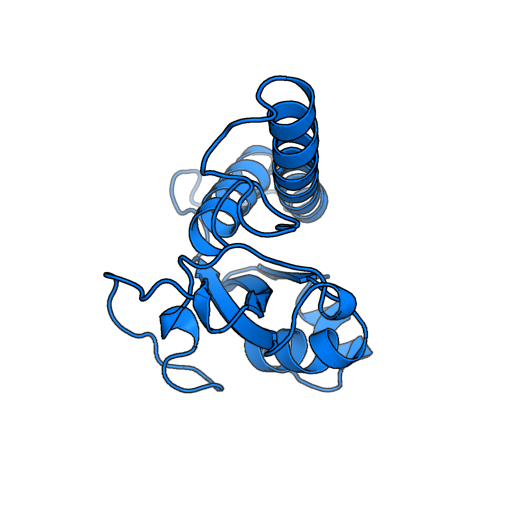98.56 84 VAL A N 1
ATOM 649 C CA . VAL A 1 84 ? -8.208 1.260 0.369 1.00 98.56 84 VAL A CA 1
ATOM 650 C C . VAL A 1 84 ? -6.897 1.230 -0.388 1.00 98.56 84 VAL A C 1
ATOM 652 O O . VAL A 1 84 ? -6.050 0.368 -0.153 1.00 98.56 84 VAL A O 1
ATOM 655 N N . TYR A 1 85 ? -6.727 2.202 -1.275 1.00 98.69 85 TYR A N 1
ATOM 656 C CA . TYR A 1 85 ? -5.628 2.222 -2.226 1.00 98.69 85 TYR A CA 1
ATOM 657 C C . TYR A 1 85 ? -4.972 3.594 -2.261 1.00 98.69 85 TYR A C 1
ATOM 659 O O . TYR A 1 85 ? -5.580 4.611 -1.925 1.00 98.69 85 TYR A O 1
ATOM 667 N N . SER A 1 86 ? -3.718 3.619 -2.687 1.00 98.06 86 SER A N 1
ATOM 668 C CA . SER A 1 86 ? -2.986 4.843 -2.972 1.00 98.06 86 SER A CA 1
ATOM 669 C C . SER A 1 86 ? -1.991 4.584 -4.089 1.00 98.06 86 SER A C 1
ATOM 671 O O . SER A 1 86 ? -1.417 3.501 -4.184 1.00 98.06 86 SER A O 1
ATOM 673 N N . HIS A 1 87 ? -1.756 5.606 -4.901 1.00 97.06 87 HIS A N 1
ATOM 674 C CA . HIS A 1 87 ? -0.733 5.606 -5.937 1.00 97.06 87 HIS A CA 1
ATOM 675 C C . HIS A 1 87 ? 0.126 6.853 -5.792 1.00 97.06 87 HIS A C 1
ATOM 677 O O . HIS A 1 87 ? -0.356 7.912 -5.389 1.00 97.06 87 HIS A O 1
ATOM 683 N N . ILE A 1 88 ? 1.405 6.730 -6.118 1.00 94.44 88 ILE A N 1
ATOM 684 C CA . ILE A 1 88 ? 2.259 7.884 -6.337 1.00 94.44 88 ILE A CA 1
ATOM 685 C C . ILE A 1 88 ? 3.142 7.641 -7.556 1.00 94.44 88 ILE A C 1
ATOM 687 O O . ILE A 1 88 ? 3.826 6.621 -7.650 1.00 94.44 88 ILE A O 1
ATOM 691 N N . ALA A 1 89 ? 3.144 8.604 -8.478 1.00 91.00 89 ALA A N 1
ATOM 692 C CA . ALA A 1 89 ? 4.071 8.618 -9.603 1.00 91.00 89 ALA A CA 1
ATOM 693 C C . ALA A 1 89 ? 5.532 8.680 -9.104 1.00 91.00 89 ALA A C 1
ATOM 695 O O . ALA A 1 89 ? 5.779 9.167 -7.991 1.00 91.00 89 ALA A O 1
ATOM 696 N N . PRO A 1 90 ? 6.522 8.225 -9.895 1.00 83.44 90 PRO A N 1
ATOM 697 C CA . PRO A 1 90 ? 7.919 8.267 -9.484 1.00 83.44 90 PRO A CA 1
ATOM 698 C C . PRO A 1 90 ? 8.344 9.676 -9.071 1.00 83.44 90 PRO A C 1
ATOM 700 O O . PRO A 1 90 ? 7.928 10.677 -9.658 1.00 83.44 90 PRO A O 1
ATOM 703 N N . TYR A 1 91 ? 9.190 9.768 -8.049 1.00 72.75 91 TYR A N 1
ATOM 704 C CA . TYR A 1 91 ? 9.755 11.053 -7.664 1.00 72.75 91 TYR A CA 1
ATOM 705 C C . TYR A 1 91 ? 10.719 11.556 -8.753 1.00 72.75 91 TYR A C 1
ATOM 707 O O . TYR A 1 91 ? 11.803 11.008 -8.925 1.00 72.75 91 TYR A O 1
ATOM 715 N N . MET A 1 92 ? 10.340 12.623 -9.461 1.00 64.12 92 MET A N 1
ATOM 716 C CA . MET A 1 92 ? 11.099 13.183 -10.598 1.00 64.12 92 MET A CA 1
ATOM 717 C C . MET A 1 92 ? 12.205 14.180 -10.194 1.00 64.12 92 MET A C 1
ATOM 719 O O . MET A 1 92 ? 12.737 14.892 -11.036 1.00 64.12 92 MET A O 1
ATOM 723 N N . GLY A 1 93 ? 12.542 14.302 -8.907 1.00 58.19 93 GLY A N 1
ATOM 724 C CA . GLY A 1 93 ? 13.433 15.360 -8.409 1.00 58.19 93 GLY A CA 1
ATOM 725 C C . GLY A 1 93 ? 14.938 15.060 -8.444 1.00 58.19 93 GLY A C 1
ATOM 726 O O . GLY A 1 93 ? 15.641 15.507 -7.539 1.00 58.19 93 GLY A O 1
ATOM 727 N N . GLY A 1 94 ? 15.448 14.330 -9.436 1.00 55.62 94 GLY A N 1
ATOM 728 C CA . GLY A 1 94 ? 16.885 14.370 -9.752 1.00 55.62 94 GLY A CA 1
ATOM 729 C C . GLY A 1 94 ? 17.255 13.678 -11.058 1.00 55.62 94 GLY A C 1
ATOM 730 O O . GLY A 1 94 ? 16.514 13.900 -12.010 1.00 55.62 94 GLY A O 1
ATOM 731 N N . PRO A 1 95 ? 18.430 13.023 -11.187 1.00 52.12 95 PRO A N 1
ATOM 732 C CA . PRO A 1 95 ? 19.143 12.972 -12.461 1.00 52.12 95 PRO A CA 1
ATOM 733 C C . PRO A 1 95 ? 18.291 12.349 -13.571 1.00 52.12 95 PRO A C 1
ATOM 735 O O . PRO A 1 95 ? 17.654 11.318 -13.369 1.00 52.12 95 PRO A O 1
ATOM 738 N N . GLU A 1 96 ? 18.312 12.968 -14.758 1.00 54.47 96 GLU A N 1
ATOM 739 C CA . GLU A 1 96 ? 17.528 12.549 -15.936 1.00 54.47 96 GLU A CA 1
ATOM 740 C C . GLU A 1 96 ? 17.815 11.101 -16.373 1.00 54.47 96 GLU A C 1
ATOM 742 O O . GLU A 1 96 ? 17.026 10.496 -17.097 1.00 54.47 96 GLU A O 1
ATOM 747 N N . LYS A 1 97 ? 18.940 10.529 -15.922 1.00 56.94 97 LYS A N 1
ATOM 748 C CA . LYS A 1 97 ? 19.312 9.131 -16.129 1.00 56.94 97 LYS A CA 1
ATOM 749 C C . LYS A 1 97 ? 19.409 8.413 -14.790 1.00 56.94 97 LYS A C 1
ATOM 751 O O . LYS A 1 97 ? 20.276 8.714 -13.977 1.00 56.94 97 LYS A O 1
ATOM 756 N N . ILE A 1 98 ? 18.546 7.420 -14.601 1.00 59.34 98 ILE A N 1
ATOM 757 C CA . ILE A 1 98 ? 18.675 6.445 -13.519 1.00 59.34 98 ILE A CA 1
ATOM 758 C C . ILE A 1 98 ? 19.759 5.452 -13.945 1.00 59.34 98 ILE A C 1
ATOM 760 O O . ILE A 1 98 ? 19.545 4.675 -14.873 1.00 59.34 98 ILE A O 1
ATOM 764 N N . MET A 1 99 ? 20.924 5.493 -13.298 1.00 58.47 99 MET A N 1
ATOM 765 C CA . MET A 1 99 ? 22.028 4.581 -13.617 1.00 58.47 99 MET A CA 1
ATOM 766 C C . MET A 1 99 ? 21.841 3.190 -13.002 1.00 58.47 99 MET A C 1
ATOM 768 O O . MET A 1 99 ? 22.320 2.207 -13.564 1.00 58.47 99 MET A O 1
ATOM 772 N N . ASN A 1 100 ? 21.145 3.090 -11.863 1.00 65.06 100 ASN A N 1
ATOM 773 C CA . ASN A 1 100 ? 20.895 1.821 -11.185 1.00 65.06 100 ASN A CA 1
ATOM 774 C C . ASN A 1 100 ? 19.627 1.883 -10.299 1.00 65.06 100 ASN A C 1
ATOM 776 O O . ASN A 1 100 ? 19.374 2.882 -9.625 1.00 65.06 100 ASN A O 1
ATOM 780 N N . THR A 1 101 ? 18.825 0.814 -10.299 1.00 67.69 101 THR A N 1
ATOM 781 C CA . THR A 1 101 ? 17.609 0.641 -9.477 1.00 67.69 101 THR A CA 1
ATOM 782 C C . THR A 1 101 ? 17.783 -0.362 -8.330 1.00 67.69 101 THR A C 1
ATOM 784 O O . THR A 1 101 ? 16.835 -0.602 -7.580 1.00 67.69 101 THR A O 1
ATOM 787 N N . ASN A 1 102 ? 18.975 -0.940 -8.163 1.00 80.06 102 ASN A N 1
ATOM 788 C CA . ASN A 1 102 ? 19.283 -1.897 -7.102 1.00 80.06 102 ASN A CA 1
ATOM 789 C C . ASN A 1 102 ? 18.992 -1.291 -5.724 1.00 80.06 102 ASN A C 1
ATOM 791 O O . ASN A 1 102 ? 19.372 -0.159 -5.435 1.00 80.06 102 ASN A O 1
ATOM 795 N N . GLY A 1 103 ? 18.305 -2.054 -4.873 1.00 83.88 103 GLY A N 1
ATOM 796 C CA . GLY A 1 103 ? 17.934 -1.629 -3.521 1.00 83.88 103 GLY A CA 1
ATOM 797 C C . GLY A 1 103 ? 16.776 -0.625 -3.446 1.00 83.88 103 GLY A C 1
ATOM 798 O O . GLY A 1 103 ? 16.322 -0.313 -2.348 1.00 83.88 103 GLY A O 1
ATOM 799 N N . ALA A 1 104 ? 16.234 -0.141 -4.573 1.00 87.06 104 ALA A N 1
ATOM 800 C CA . ALA A 1 104 ? 15.096 0.784 -4.573 1.00 87.06 104 ALA A CA 1
ATOM 801 C C . ALA A 1 104 ? 13.836 0.172 -3.936 1.00 87.06 104 ALA A C 1
ATOM 803 O O . ALA A 1 104 ? 13.103 0.874 -3.230 1.00 87.06 104 ALA A O 1
ATOM 804 N N . GLY A 1 105 ? 13.602 -1.126 -4.157 1.00 90.06 105 GLY A N 1
ATOM 805 C CA . GLY A 1 105 ? 12.532 -1.884 -3.503 1.00 90.06 105 GLY A CA 1
ATOM 806 C C . GLY A 1 105 ? 12.760 -2.027 -1.996 1.00 90.06 105 GLY A C 1
ATOM 807 O O . GLY A 1 105 ? 11.847 -1.765 -1.214 1.00 90.06 105 GLY A O 1
ATOM 808 N N . ASP A 1 106 ? 13.994 -2.327 -1.581 1.00 92.62 106 ASP A N 1
ATOM 809 C CA . ASP A 1 106 ? 14.365 -2.435 -0.163 1.00 92.62 106 ASP A CA 1
ATOM 810 C C . ASP A 1 106 ? 14.193 -1.102 0.569 1.00 92.62 106 ASP A C 1
ATOM 812 O O . ASP A 1 106 ? 13.678 -1.065 1.684 1.00 92.62 106 ASP A O 1
ATOM 816 N N . GLY A 1 107 ? 14.550 0.014 -0.074 1.00 93.19 107 GLY A N 1
ATOM 817 C CA . GLY A 1 107 ? 14.323 1.355 0.463 1.00 93.19 107 GLY A CA 1
ATOM 818 C C . GLY A 1 107 ? 12.835 1.671 0.654 1.00 93.19 107 GLY A C 1
ATOM 819 O O . GLY A 1 107 ? 12.443 2.207 1.694 1.00 93.19 107 GLY A O 1
ATOM 820 N N . ALA A 1 108 ? 11.990 1.301 -0.314 1.00 94.25 108 ALA A N 1
ATOM 821 C CA . ALA A 1 108 ? 10.539 1.452 -0.193 1.00 94.25 108 ALA A CA 1
ATOM 822 C C . ALA A 1 108 ? 9.978 0.603 0.963 1.00 94.25 108 ALA A C 1
ATOM 824 O O . ALA A 1 108 ? 9.191 1.098 1.775 1.00 94.25 108 ALA A O 1
ATOM 825 N N . LEU A 1 109 ? 10.418 -0.654 1.073 1.00 96.06 109 LEU A N 1
ATOM 826 C CA . LEU A 1 109 ? 10.012 -1.564 2.141 1.00 96.06 109 LEU A CA 1
ATOM 827 C C . LEU A 1 109 ? 10.478 -1.071 3.518 1.00 96.06 109 LEU A C 1
ATOM 829 O O . LEU A 1 109 ? 9.692 -1.067 4.465 1.00 96.06 109 LEU A O 1
ATOM 833 N N . ALA A 1 110 ? 11.719 -0.593 3.634 1.00 97.12 110 ALA A N 1
ATOM 834 C CA . ALA A 1 110 ? 12.264 -0.046 4.874 1.00 97.12 110 ALA A CA 1
ATOM 835 C C . ALA A 1 110 ? 11.454 1.160 5.372 1.00 97.12 110 ALA A C 1
ATOM 837 O O . ALA A 1 110 ? 11.161 1.254 6.564 1.00 97.12 110 ALA A O 1
ATOM 838 N N . ALA A 1 111 ? 11.029 2.049 4.468 1.00 97.38 111 ALA A N 1
ATOM 839 C CA . ALA A 1 111 ? 10.174 3.186 4.805 1.00 97.38 111 ALA A CA 1
ATOM 840 C C . ALA A 1 111 ? 8.804 2.747 5.357 1.00 97.38 111 ALA A C 1
ATOM 842 O O . ALA A 1 111 ? 8.323 3.309 6.345 1.00 97.38 111 ALA A O 1
ATOM 843 N N . LEU A 1 112 ? 8.193 1.719 4.759 1.00 97.94 112 LEU A N 1
ATOM 844 C CA . LEU A 1 112 ? 6.939 1.145 5.249 1.00 97.94 112 LEU A CA 1
ATOM 845 C C . LEU A 1 112 ? 7.114 0.509 6.639 1.00 97.94 112 LEU A C 1
ATOM 847 O O . LEU A 1 112 ? 6.348 0.807 7.558 1.00 97.94 112 LEU A O 1
ATOM 851 N N . LEU A 1 113 ? 8.134 -0.336 6.813 1.00 98.19 113 LEU A N 1
ATOM 852 C CA . LEU A 1 113 ? 8.428 -0.991 8.093 1.00 98.19 113 LEU A CA 1
ATOM 853 C C . LEU A 1 113 ? 8.739 0.028 9.195 1.00 98.19 113 LEU A C 1
ATOM 855 O O . LEU A 1 113 ? 8.312 -0.144 10.340 1.00 98.19 113 LEU A O 1
ATOM 859 N N . HIS A 1 114 ? 9.429 1.115 8.850 1.00 98.38 114 HIS A N 1
ATOM 860 C CA . HIS A 1 114 ? 9.663 2.231 9.755 1.00 98.38 114 HIS A CA 1
ATOM 861 C C . HIS A 1 114 ? 8.347 2.883 10.210 1.00 98.38 114 HIS A C 1
ATOM 863 O O . HIS A 1 114 ? 8.164 3.078 11.410 1.00 98.38 114 HIS A O 1
ATOM 869 N N . ASP A 1 115 ? 7.398 3.164 9.309 1.00 98.25 115 ASP A N 1
ATOM 870 C CA . ASP A 1 115 ? 6.110 3.777 9.681 1.00 98.25 115 ASP A CA 1
ATOM 871 C C . ASP A 1 115 ? 5.235 2.851 10.554 1.00 98.25 115 ASP A C 1
ATOM 873 O O . ASP A 1 115 ? 4.640 3.300 11.540 1.00 98.25 115 ASP A O 1
ATOM 877 N N . ILE A 1 116 ? 5.217 1.543 10.266 1.00 97.94 116 ILE A N 1
ATOM 878 C CA . ILE A 1 116 ? 4.557 0.532 11.115 1.00 97.94 116 ILE A CA 1
ATOM 879 C C . ILE A 1 116 ? 5.190 0.512 12.514 1.00 97.94 116 ILE A C 1
ATOM 881 O O . ILE A 1 116 ? 4.493 0.521 13.534 1.00 97.94 116 ILE A O 1
ATOM 885 N N . THR A 1 117 ? 6.520 0.532 12.584 1.00 97.88 117 THR A N 1
ATOM 886 C CA . THR A 1 117 ? 7.251 0.510 13.858 1.00 97.88 117 THR A CA 1
ATOM 887 C C . THR A 1 117 ? 7.033 1.801 14.651 1.00 97.88 117 THR A C 1
ATOM 889 O O . THR A 1 117 ? 6.801 1.748 15.861 1.00 97.88 117 THR A O 1
ATOM 892 N N . ALA A 1 118 ? 7.007 2.957 13.980 1.00 97.06 118 ALA A N 1
ATOM 893 C CA . ALA A 1 118 ? 6.707 4.252 14.586 1.00 97.06 118 ALA A CA 1
ATOM 894 C C . ALA A 1 118 ? 5.314 4.279 15.234 1.00 97.06 118 ALA A C 1
ATOM 896 O O . ALA A 1 118 ? 5.138 4.882 16.293 1.00 97.06 118 ALA A O 1
ATOM 897 N N . ASN A 1 119 ? 4.331 3.582 14.655 1.00 96.69 119 ASN A N 1
ATOM 898 C CA . ASN A 1 119 ? 3.000 3.459 15.244 1.00 96.69 119 ASN A CA 1
ATOM 899 C C . ASN A 1 119 ? 3.017 2.710 16.582 1.00 96.69 119 ASN A C 1
ATOM 901 O O . ASN A 1 119 ? 2.427 3.175 17.562 1.00 96.69 119 ASN A O 1
ATOM 905 N N . SER A 1 120 ? 3.721 1.575 16.624 1.00 94.69 120 SER A N 1
ATOM 906 C CA . SER A 1 120 ? 3.903 0.782 17.843 1.00 94.69 120 SER A CA 1
ATOM 907 C C . SER A 1 120 ? 4.654 1.585 18.908 1.00 94.69 120 SER A C 1
ATOM 909 O O . SER A 1 120 ? 4.175 1.734 20.033 1.00 94.69 120 SER A O 1
ATOM 911 N N . TYR A 1 121 ? 5.768 2.218 18.524 1.00 96.56 121 TYR A N 1
ATOM 912 C CA . TYR A 1 121 ? 6.549 3.082 19.407 1.00 96.56 121 TYR A CA 1
ATOM 913 C C . TYR A 1 121 ? 5.709 4.234 19.978 1.00 96.56 121 TYR A C 1
ATOM 915 O O . TYR A 1 121 ? 5.723 4.482 21.184 1.00 96.56 121 TYR A O 1
ATOM 923 N N . HIS A 1 122 ? 4.922 4.913 19.140 1.00 96.69 122 HIS A N 1
ATOM 924 C CA . HIS A 1 122 ? 4.041 5.991 19.583 1.00 96.69 122 HIS A CA 1
ATOM 925 C C . HIS A 1 122 ? 2.962 5.494 20.558 1.00 96.69 122 HIS A C 1
ATOM 927 O O . HIS A 1 122 ? 2.621 6.201 21.502 1.00 96.69 122 HIS A O 1
ATOM 933 N N . ARG A 1 123 ? 2.414 4.285 20.365 1.00 94.44 123 ARG A N 1
ATOM 934 C CA . ARG A 1 123 ? 1.427 3.688 21.286 1.00 94.44 123 ARG A CA 1
ATOM 935 C C . ARG A 1 123 ? 2.010 3.409 22.662 1.00 94.44 123 ARG A C 1
ATOM 937 O O . ARG A 1 123 ? 1.370 3.748 23.651 1.00 94.44 123 ARG A O 1
ATOM 944 N N . SER A 1 124 ? 3.216 2.855 22.716 1.00 94.38 124 SER A N 1
ATOM 945 C CA . SER A 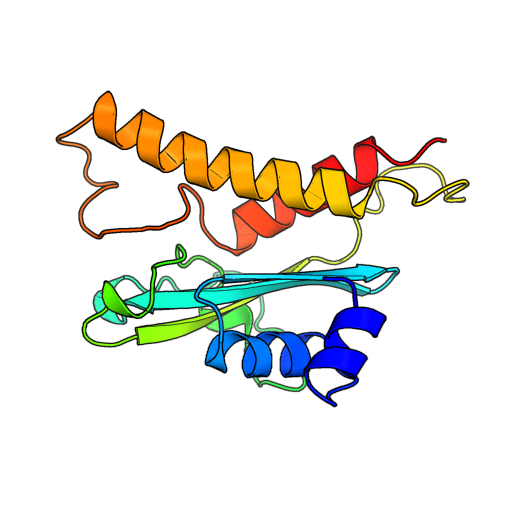1 124 ? 3.881 2.539 23.982 1.00 94.38 124 SER A CA 1
ATOM 946 C C . SER A 1 124 ? 4.247 3.788 24.786 1.00 94.38 124 SER A C 1
ATOM 948 O O . SER A 1 124 ? 4.194 3.760 26.010 1.00 94.38 124 SER A O 1
ATOM 950 N N . ASN A 1 125 ? 4.586 4.892 24.112 1.00 95.56 125 ASN A N 1
ATOM 951 C CA . ASN A 1 125 ? 4.994 6.136 24.774 1.00 95.56 125 ASN A CA 1
ATOM 952 C C . ASN A 1 125 ? 3.831 7.102 25.057 1.00 95.56 125 ASN A C 1
ATOM 954 O O . ASN A 1 125 ? 3.920 7.917 25.972 1.00 95.56 125 ASN A O 1
ATOM 958 N N . VAL A 1 126 ? 2.745 7.038 24.277 1.00 94.00 126 VAL A N 1
ATOM 959 C CA . VAL A 1 126 ? 1.596 7.954 24.387 1.00 94.00 126 VAL A CA 1
ATOM 960 C C . VAL A 1 126 ? 0.278 7.159 24.401 1.00 94.00 126 VAL A C 1
ATOM 962 O O . VAL A 1 126 ? -0.500 7.220 23.440 1.00 94.00 126 VAL A O 1
ATOM 965 N N . PRO A 1 127 ? -0.010 6.405 25.481 1.00 85.25 127 PRO A N 1
ATOM 966 C CA . PRO A 1 127 ? -1.130 5.458 25.524 1.00 85.25 127 PRO A CA 1
ATOM 967 C C . PRO A 1 127 ? -2.506 6.126 25.386 1.00 85.25 127 PRO A C 1
ATOM 969 O O . PRO A 1 127 ? -3.402 5.563 24.767 1.00 85.25 127 PRO A O 1
ATOM 972 N N . ASN A 1 128 ? -2.660 7.363 25.868 1.00 90.75 128 ASN A N 1
ATOM 973 C CA . ASN A 1 128 ? -3.922 8.115 25.802 1.00 90.75 128 ASN A CA 1
ATOM 974 C C . ASN A 1 128 ? -4.078 8.937 24.511 1.00 90.75 128 ASN A C 1
ATOM 976 O O . ASN A 1 128 ? -4.906 9.846 24.440 1.00 90.75 128 ASN A O 1
ATOM 980 N N . SER A 1 129 ? -3.261 8.678 23.486 1.00 91.56 129 SER A N 1
ATOM 981 C CA . SER A 1 129 ? -3.368 9.417 22.233 1.00 91.56 129 SER A CA 1
ATOM 982 C C . SER A 1 129 ? -4.663 9.089 21.494 1.00 91.56 129 SER A C 1
ATOM 984 O O . SER A 1 129 ? -4.974 7.930 21.214 1.00 91.56 129 SER A O 1
ATOM 986 N N . SER A 1 130 ? -5.347 10.129 21.019 1.00 89.19 130 SER A N 1
ATOM 987 C CA . SER A 1 130 ? -6.473 10.005 20.088 1.00 89.19 130 SER A CA 1
ATOM 988 C C . SER A 1 130 ? -6.102 9.319 18.763 1.00 89.19 130 SER A C 1
ATOM 990 O O . SER A 1 130 ? -6.991 8.881 18.032 1.00 89.19 130 SER A O 1
ATOM 992 N N . LYS A 1 131 ? -4.803 9.167 18.462 1.00 88.19 131 LYS A N 1
ATOM 993 C CA . LYS A 1 131 ? -4.288 8.406 17.314 1.00 88.19 131 LYS A CA 1
ATOM 994 C C . LYS A 1 131 ? -4.361 6.887 17.473 1.00 88.19 131 LYS A C 1
ATOM 996 O O . LYS A 1 131 ? -3.955 6.200 16.539 1.00 88.19 131 LYS A O 1
ATOM 1001 N N . HIS A 1 132 ? -4.868 6.365 18.592 1.00 91.75 132 HIS A N 1
ATOM 1002 C CA . HIS A 1 132 ? -4.980 4.921 18.854 1.00 91.75 132 HIS A CA 1
ATOM 1003 C C . HIS A 1 132 ? -6.413 4.443 19.113 1.00 91.75 132 HIS A C 1
ATOM 1005 O O . HIS A 1 132 ? -6.601 3.370 19.672 1.00 91.75 132 HIS A O 1
ATOM 1011 N N . LYS A 1 133 ? -7.421 5.212 18.669 1.00 92.12 133 LYS A N 1
ATOM 1012 C CA . LYS A 1 133 ? -8.837 4.797 18.692 1.00 92.12 133 LYS A CA 1
ATOM 1013 C C . LYS A 1 133 ? -9.090 3.448 18.004 1.00 92.12 133 LYS A C 1
ATOM 1015 O O . LYS A 1 133 ? -9.924 2.692 18.477 1.00 92.12 133 LYS A O 1
ATOM 1020 N N . PHE A 1 134 ? -8.360 3.150 16.927 1.00 93.75 134 PHE A N 1
ATOM 1021 C CA . PHE A 1 134 ? -8.396 1.862 16.235 1.00 93.75 134 PHE A CA 1
ATOM 1022 C C . PHE A 1 134 ? -7.019 1.188 16.258 1.00 93.75 134 PHE A C 1
ATOM 1024 O O . PHE A 1 134 ? -5.976 1.834 16.431 1.00 93.75 134 PHE A O 1
ATOM 1031 N N . THR A 1 135 ? -6.996 -0.126 16.030 1.00 93.81 135 THR A N 1
ATOM 1032 C CA . THR A 1 135 ? -5.762 -0.913 15.907 1.00 93.81 135 THR A CA 1
ATOM 1033 C C . THR A 1 135 ? -5.154 -0.767 14.509 1.00 93.81 135 THR A C 1
ATOM 1035 O O . THR A 1 135 ? -5.043 -1.717 13.743 1.00 93.81 135 THR A O 1
ATOM 1038 N N . TRP A 1 136 ? -4.738 0.453 14.168 1.00 96.31 136 TRP A N 1
ATOM 1039 C CA . TRP A 1 136 ? -4.008 0.707 12.927 1.00 96.31 136 TRP A CA 1
ATOM 1040 C C . TRP A 1 136 ? -2.676 -0.039 12.891 1.00 96.31 136 TRP A C 1
ATOM 1042 O O . TRP A 1 136 ? -2.006 -0.156 13.920 1.00 96.31 136 TRP A O 1
ATOM 1052 N N . LEU A 1 137 ? -2.302 -0.491 11.696 1.00 96.56 137 LEU A N 1
ATOM 1053 C CA . LEU A 1 137 ? -1.010 -1.072 11.355 1.00 96.56 137 LEU A CA 1
ATOM 1054 C C . LEU A 1 137 ? 0.017 0.041 11.101 1.00 96.56 137 LEU A C 1
ATOM 1056 O O . LEU A 1 137 ? 1.068 0.061 11.736 1.00 96.56 137 LEU A O 1
ATOM 1060 N N . THR A 1 138 ? -0.321 1.014 10.250 1.00 97.38 138 THR A N 1
ATOM 1061 C CA . THR A 1 138 ? 0.543 2.159 9.911 1.00 97.38 138 THR A CA 1
ATOM 1062 C C . THR A 1 138 ? 0.316 3.346 10.845 1.00 97.38 138 THR A C 1
ATOM 1064 O O . THR A 1 138 ? -0.790 3.571 11.351 1.00 97.38 138 THR A O 1
ATOM 1067 N N . TYR A 1 139 ? 1.351 4.151 11.076 1.00 97.31 139 TYR A N 1
ATOM 1068 C CA . TYR A 1 139 ? 1.233 5.421 11.795 1.00 97.31 139 TYR A CA 1
ATOM 1069 C C . TYR A 1 139 ? 0.577 6.481 10.909 1.00 97.31 139 TYR A C 1
ATOM 1071 O O . TYR A 1 139 ? -0.291 7.238 11.357 1.00 97.31 139 TYR A O 1
ATOM 1079 N N . SER A 1 140 ? 0.966 6.489 9.638 1.00 97.94 140 SER A N 1
ATOM 1080 C CA . SER A 1 140 ? 0.530 7.449 8.632 1.00 97.94 140 SER A CA 1
ATOM 1081 C C . SER A 1 140 ? -0.523 6.850 7.694 1.00 97.94 140 SER A C 1
ATOM 1083 O O . SER A 1 140 ? -0.792 5.646 7.708 1.00 97.94 140 SER A O 1
ATOM 1085 N N . SER A 1 141 ? -1.179 7.699 6.898 1.00 98.06 141 SER A N 1
ATOM 1086 C CA . SER A 1 141 ? -2.099 7.225 5.856 1.00 98.06 141 SER A CA 1
ATOM 1087 C C . SER A 1 141 ? -1.364 6.534 4.713 1.00 98.06 141 SER A C 1
ATOM 1089 O O . SER A 1 141 ? -0.185 6.822 4.504 1.00 98.06 141 SER A O 1
ATOM 1091 N N . LEU A 1 142 ? -2.067 5.721 3.915 1.00 98.00 142 LEU A N 1
ATOM 1092 C CA . LEU A 1 142 ? -1.487 5.081 2.727 1.00 98.00 142 LEU A CA 1
ATOM 1093 C C . LEU A 1 142 ? -0.792 6.102 1.813 1.00 98.00 142 LEU A C 1
ATOM 1095 O O . LEU A 1 142 ? 0.360 5.887 1.458 1.00 98.00 142 LEU A O 1
ATOM 1099 N N . ALA A 1 143 ? -1.414 7.253 1.534 1.00 97.50 143 ALA A N 1
ATOM 1100 C CA . ALA A 1 143 ? -0.796 8.294 0.703 1.00 97.50 143 ALA A CA 1
ATOM 1101 C C . ALA A 1 143 ? 0.511 8.868 1.278 1.00 97.50 143 ALA A C 1
ATOM 1103 O O . ALA A 1 143 ? 1.460 9.143 0.542 1.00 97.50 143 ALA A O 1
ATOM 1104 N N . GLN A 1 144 ? 0.602 9.033 2.602 1.00 97.69 144 GLN A N 1
ATOM 1105 C CA . GLN A 1 144 ? 1.827 9.525 3.240 1.00 97.69 144 GLN A CA 1
ATOM 1106 C C . GLN A 1 144 ? 2.917 8.453 3.250 1.00 97.69 144 GLN A C 1
ATOM 1108 O O . GLN A 1 144 ? 4.079 8.769 2.997 1.00 97.69 144 GLN A O 1
ATOM 1113 N N . VAL A 1 145 ? 2.546 7.189 3.475 1.00 97.62 145 VAL A N 1
ATOM 1114 C CA . VAL A 1 145 ? 3.486 6.068 3.388 1.00 97.62 145 VAL A CA 1
ATOM 1115 C C . VAL A 1 145 ? 3.973 5.886 1.949 1.00 97.62 145 VAL A C 1
ATOM 1117 O O . VAL A 1 145 ? 5.178 5.780 1.750 1.00 97.62 145 VAL A O 1
ATOM 1120 N N . CYS A 1 146 ? 3.094 5.979 0.943 1.00 94.94 146 CYS A N 1
ATOM 1121 C CA . CYS A 1 146 ? 3.463 5.992 -0.477 1.00 94.94 146 CYS A CA 1
ATOM 1122 C C . CYS A 1 146 ? 4.489 7.085 -0.771 1.00 94.94 146 CYS A C 1
ATOM 1124 O O . CYS A 1 146 ? 5.539 6.821 -1.356 1.00 94.94 146 CYS A O 1
ATOM 1126 N N . LYS A 1 147 ? 4.218 8.318 -0.326 1.00 95.00 147 LYS A N 1
ATOM 1127 C CA . LYS A 1 147 ? 5.130 9.453 -0.505 1.00 95.00 147 LYS A CA 1
ATOM 1128 C C . LYS A 1 147 ? 6.488 9.214 0.147 1.00 95.00 147 LYS A C 1
ATOM 1130 O O . LYS A 1 147 ? 7.517 9.518 -0.459 1.00 95.00 147 LYS A O 1
ATOM 1135 N N . TYR A 1 148 ? 6.497 8.675 1.363 1.00 95.88 148 TYR A N 1
ATOM 1136 C CA . TYR A 1 148 ? 7.726 8.377 2.085 1.00 95.88 148 TYR A CA 1
ATOM 1137 C C . TYR A 1 148 ? 8.526 7.256 1.406 1.00 95.88 148 TYR A C 1
ATOM 1139 O O . TYR A 1 148 ? 9.701 7.453 1.097 1.00 95.88 148 TYR A O 1
ATOM 1147 N N . ALA A 1 149 ? 7.878 6.137 1.082 1.00 94.75 149 ALA A N 1
ATOM 1148 C CA . ALA A 1 149 ? 8.480 5.001 0.392 1.00 94.75 149 ALA A CA 1
ATOM 1149 C C . ALA A 1 149 ? 9.052 5.392 -0.975 1.00 94.75 149 ALA A C 1
ATOM 1151 O O . ALA A 1 149 ? 10.198 5.066 -1.271 1.00 94.75 149 ALA A O 1
ATOM 1152 N N . ASN A 1 150 ? 8.313 6.171 -1.769 1.00 91.69 150 ASN A N 1
ATOM 1153 C CA . ASN A 1 150 ? 8.781 6.679 -3.059 1.00 91.69 150 ASN A CA 1
ATOM 1154 C C . ASN A 1 150 ? 10.024 7.575 -2.906 1.00 91.69 150 ASN A C 1
ATOM 1156 O O . ASN A 1 150 ? 10.988 7.450 -3.660 1.00 91.69 150 ASN A O 1
ATOM 1160 N N . ARG A 1 151 ? 10.056 8.445 -1.885 1.00 90.94 151 ARG A N 1
ATOM 1161 C CA . ARG A 1 151 ? 11.215 9.311 -1.622 1.00 90.94 151 ARG A CA 1
ATOM 1162 C C . ARG A 1 151 ? 12.454 8.519 -1.202 1.00 90.94 151 ARG A C 1
ATOM 1164 O O . ARG A 1 151 ? 13.536 8.818 -1.700 1.00 90.94 151 ARG A O 1
ATOM 1171 N N . VAL A 1 152 ? 12.311 7.538 -0.312 1.00 91.31 152 VAL A N 1
ATOM 1172 C CA . VAL A 1 152 ? 13.436 6.692 0.128 1.00 91.31 152 VAL A CA 1
ATOM 1173 C C . VAL A 1 152 ? 13.923 5.808 -1.019 1.00 91.31 152 VAL A C 1
ATOM 1175 O O . VAL A 1 152 ? 15.120 5.767 -1.283 1.00 91.31 152 VAL A O 1
ATOM 1178 N N . SER A 1 153 ? 13.000 5.187 -1.760 1.00 88.50 153 SER A N 1
ATOM 1179 C CA . SER A 1 153 ? 13.292 4.391 -2.960 1.00 88.50 153 SER A CA 1
ATOM 1180 C C . SER A 1 153 ? 14.084 5.176 -4.005 1.00 88.50 153 SER A C 1
ATOM 1182 O O . SER A 1 153 ? 14.964 4.631 -4.663 1.00 88.50 153 SER A O 1
ATOM 1184 N N . TYR A 1 154 ? 13.795 6.468 -4.146 1.00 83.94 154 TYR A N 1
ATOM 1185 C CA . TYR A 1 154 ? 14.551 7.361 -5.010 1.00 83.94 154 TYR A CA 1
ATOM 1186 C C . TYR A 1 154 ? 15.964 7.656 -4.466 1.00 83.94 154 TYR A C 1
ATOM 1188 O O . TYR A 1 154 ? 16.923 7.634 -5.227 1.00 83.94 154 TYR A O 1
ATOM 1196 N N . GLN A 1 155 ? 16.117 7.907 -3.161 1.00 83.25 155 GLN A N 1
ATOM 1197 C CA . GLN A 1 155 ? 17.406 8.278 -2.551 1.00 83.25 155 GLN A CA 1
ATOM 1198 C C . GLN A 1 155 ? 18.456 7.162 -2.559 1.00 83.25 155 GLN A C 1
ATOM 1200 O O . GLN A 1 155 ? 19.646 7.458 -2.509 1.00 83.25 155 GLN A O 1
ATOM 1205 N N . VAL A 1 156 ? 18.030 5.900 -2.601 1.00 82.25 156 VAL A N 1
ATOM 1206 C CA . VAL A 1 156 ? 18.944 4.749 -2.642 1.00 82.25 156 VAL A CA 1
ATOM 1207 C C . VAL A 1 156 ? 19.440 4.423 -4.051 1.00 82.25 156 VAL A C 1
ATOM 1209 O O . VAL A 1 156 ? 20.343 3.603 -4.187 1.00 82.25 156 VAL A O 1
ATOM 1212 N N . ARG A 1 157 ? 18.886 5.056 -5.097 1.00 72.19 157 ARG A N 1
ATOM 1213 C CA . ARG A 1 157 ? 19.353 4.869 -6.476 1.00 72.19 157 ARG A CA 1
ATOM 1214 C C . ARG A 1 157 ? 20.693 5.593 -6.655 1.00 72.19 157 ARG A C 1
ATOM 1216 O O . ARG A 1 157 ? 20.740 6.807 -6.450 1.00 72.19 157 ARG A O 1
ATOM 1223 N N . PRO A 1 158 ? 21.772 4.887 -7.030 1.00 58.59 158 PRO A N 1
ATOM 1224 C CA . PRO A 1 158 ? 23.032 5.520 -7.398 1.00 58.59 158 PRO A CA 1
ATOM 1225 C C . PRO A 1 158 ? 22.828 6.518 -8.546 1.00 58.59 158 PRO A C 1
ATOM 1227 O O . PRO A 1 158 ? 22.133 6.205 -9.519 1.00 58.59 158 PRO A O 1
ATOM 1230 N N . ALA A 1 159 ? 23.429 7.703 -8.407 1.00 55.66 159 ALA A N 1
ATOM 1231 C CA . ALA A 1 159 ? 23.546 8.692 -9.476 1.00 55.66 159 ALA A CA 1
ATOM 1232 C C . ALA A 1 159 ? 24.611 8.286 -10.500 1.00 55.66 159 ALA A C 1
ATOM 1234 O O . ALA A 1 159 ? 25.596 7.617 -10.104 1.00 55.66 159 ALA A O 1
#

Nearest PDB structures (foldseek):
  6vwo-assembly1_A-2  TM=9.749E-01  e=1.438E-29  Escherichia coli K-12
  6vwp-assembly2_D  TM=9.765E-01  e=3.391E-29  Escherichia coli K-12
  6vwp-assembly1_H  TM=9.821E-01  e=1.041E-28  Escherichia coli K-12
  6vwp-assembly2_C  TM=9.806E-01  e=1.547E-28  Escherichia coli K-12
  6vwp-assembly1_B  TM=9.877E-01  e=8.053E-28  Escherichia coli K-12

Radius of gyration: 15.55 Å; Cα contacts (8 Å, |Δi|>4): 311; chains: 1; bounding box: 40×30×42 Å

Foldseek 3Di:
DEQVVLCVVQVDNFQVVSQVSCVVPFAKDWYQYDQQAIKIKHKDAPVQFDADPDDQDDDPDGSQQRRQQGFGDGPVQYPHIDMHMDGDGADPPDDPDQPDQPCLQVQLVVLQVVQQVVLVVCCVVPVPDPQPPGRGRGSGGNHVSSVRSSVRSVVPGDD

Seco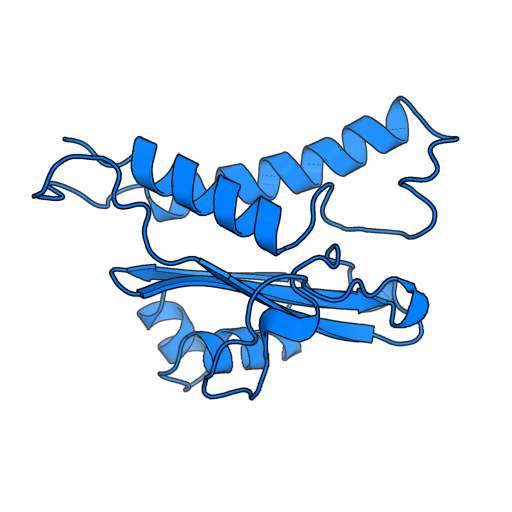ndary structure (DSSP, 8-state):
-BHHHHHHHHS-SSHHHHHHHHTTT-SEEEEEETTTEEEEEEEEEGGG----SSPPPPSSSTTGGGGTTSPPB-GGG-SSEEEEEEEE----SS-SS----TTHHHHHHHHHHHHHHHHHHHHHH-TT-GGGSS-BS-SS-HHHHHHHHHHHHHHTS--

Solvent-accessible surface area (backbone atoms only — not comparable to full-atom values): 8515 Å² total; per-residue (Å²): 84,43,46,69,58,31,20,73,74,58,76,28,85,50,63,68,58,14,36,56,58,47,50,81,80,44,44,67,43,58,35,41,36,77,90,67,14,36,40,37,27,26,21,24,36,62,93,65,56,27,71,45,90,65,83,71,43,85,59,99,52,75,42,43,40,44,33,13,54,20,41,32,19,43,56,89,75,33,91,52,64,34,84,33,25,24,75,38,66,56,74,79,89,63,73,97,61,81,73,42,67,68,58,20,65,56,32,26,51,50,43,47,54,48,35,30,48,50,31,55,53,47,44,77,75,42,73,87,42,84,88,57,84,57,75,54,46,35,59,48,23,43,45,56,45,44,55,47,13,44,52,39,18,53,70,53,30,53,120